Protein AF-A0A0H3NG65-F1 (afdb_monomer)

InterPro domains:
  IPR002725 YgjP-like, metallopeptidase domain [PF01863] (47-103)
  IPR053136 UTP pyrophosphatase-like [PTHR30399] (1-114)

Foldseek 3Di:
DVVVLVVLCVVQPVPFQDAPEEEEDQPDPCLVVVQADPDQPFDDDDPDGPRHHYGYHHPVCVPDPVLLVQLSSLLSSLCSPDVDPDPSSVVSSCVSPVCNVVSSVVSSVVSVVVVVVVD

Mean predicted aligned error: 6.5 Å

Sequence (119 aa):
LYHYTQELKSQFLRNAPPINKVMYDSKIHVLKNALGLHTAVSRVQGGKLKAKAEIRVATVFRNAPEPFLRMIVVHELAHLKEKDHNKAFYQLCCHMEPQYHQLEFDTRLWLTHQALSAQ

Nearest PDB structures (foldseek):
  8odv-assembly1_B  TM=2.082E-01  e=9.653E+00  Thermochaetoides thermophila DSM 1495

pLDDT: mean 82.87, std 18.77, range [33.66, 98.44]

Radius of gyration: 14.48 Å; Cα contacts (8 Å, |Δi|>4): 136; chains: 1; bounding box: 32×38×35 Å

Secondary structure (DSSP, 8-state):
-HHHHHHHHHHH-TTSPPEEEEEEETT--TTTSTT---------BTTB----EEEEEEGGGGSS-HHHHHHHHHHHHHTTT--SSSHHHHHHHHHH-TTHHHHHHHHHHHHHHHHHHT-

Solvent-accessible surface area (backbone atoms only — not comparable to full-atom values): 7076 Å² total; per-residue (Å²): 104,54,67,61,51,50,52,54,37,58,73,75,40,72,88,51,76,66,73,79,42,58,45,74,32,82,84,56,60,52,88,84,40,69,72,59,76,90,52,76,57,71,53,81,60,84,100,46,74,62,67,48,38,49,48,68,42,43,50,71,49,78,79,44,62,64,64,44,46,49,40,41,50,41,52,59,56,31,50,72,81,32,84,58,96,44,73,68,29,53,52,50,27,36,71,74,34,80,58,34,71,59,39,48,52,52,40,42,52,50,52,51,51,53,58,65,70,72,109

Organism: Salmonella typhimurium (strain SL1344) (NCBI:txid216597)

Structure (mmCIF, N/CA/C/O backbone):
data_AF-A0A0H3NG65-F1
#
_entry.id   AF-A0A0H3NG65-F1
#
loop_
_atom_site.group_PDB
_atom_site.id
_atom_site.type_symbol
_atom_site.label_atom_id
_atom_site.label_alt_id
_atom_site.label_comp_id
_atom_site.label_asym_id
_atom_site.label_entity_id
_atom_site.label_seq_id
_atom_site.pdbx_PDB_ins_code
_atom_site.Cartn_x
_atom_site.Cartn_y
_atom_site.Cartn_z
_atom_site.occupancy
_atom_site.B_iso_or_equiv
_atom_site.auth_seq_id
_atom_site.auth_comp_id
_atom_site.auth_asym_id
_atom_site.auth_atom_id
_atom_site.pdbx_PDB_model_num
ATOM 1 N N . LEU A 1 1 ? -9.482 0.788 -9.157 1.00 91.25 1 LEU A N 1
ATOM 2 C CA . LEU A 1 1 ? -8.657 1.333 -8.054 1.00 91.25 1 LEU A CA 1
ATOM 3 C C . LEU A 1 1 ? -9.500 1.774 -6.858 1.00 91.25 1 LEU A C 1
ATOM 5 O O . LEU A 1 1 ? -9.386 1.131 -5.834 1.00 91.25 1 LEU A O 1
ATOM 9 N N . TYR A 1 2 ? -10.362 2.798 -6.963 1.00 94.38 2 TYR A N 1
ATOM 10 C CA . TYR A 1 2 ? -11.154 3.265 -5.808 1.00 94.38 2 TYR A CA 1
ATOM 11 C C . TYR A 1 2 ? -11.983 2.152 -5.142 1.00 94.38 2 TYR A C 1
ATOM 13 O O . TYR A 1 2 ? -11.814 1.913 -3.952 1.00 94.38 2 TYR A O 1
ATOM 21 N N . HIS A 1 3 ? -12.809 1.432 -5.915 1.00 95.88 3 HIS A N 1
ATOM 22 C CA . HIS A 1 3 ? -13.595 0.298 -5.406 1.00 95.88 3 HIS A CA 1
ATOM 23 C C . HIS A 1 3 ? -12.713 -0.775 -4.762 1.00 95.88 3 HIS A C 1
ATOM 25 O O . HIS A 1 3 ? -12.914 -1.106 -3.603 1.00 95.88 3 HIS A O 1
ATOM 31 N N . TYR A 1 4 ? -11.666 -1.199 -5.470 1.00 96.06 4 TYR A N 1
ATOM 32 C CA . TYR A 1 4 ? -10.682 -2.167 -4.983 1.00 96.06 4 TYR A CA 1
ATOM 33 C C . TYR A 1 4 ? -10.088 -1.788 -3.610 1.00 96.06 4 TYR A C 1
ATOM 35 O O . TYR A 1 4 ? -10.072 -2.583 -2.674 1.00 96.06 4 TYR A O 1
ATOM 43 N N . THR A 1 5 ? -9.653 -0.536 -3.445 1.00 95.50 5 THR A N 1
ATOM 44 C CA . THR A 1 5 ? -9.130 -0.033 -2.167 1.00 95.50 5 THR A CA 1
ATOM 45 C C . THR A 1 5 ? -10.200 0.019 -1.076 1.00 95.50 5 THR A C 1
ATOM 47 O O . THR A 1 5 ? -9.921 -0.308 0.077 1.00 95.50 5 THR A O 1
ATOM 50 N N . GLN A 1 6 ? -11.426 0.419 -1.419 1.00 95.00 6 GLN A N 1
ATOM 51 C CA . GLN A 1 6 ? -12.545 0.491 -0.476 1.00 95.00 6 GLN A CA 1
ATOM 52 C C . GLN A 1 6 ? -12.994 -0.898 -0.001 1.00 95.00 6 GLN A C 1
ATOM 54 O O . GLN A 1 6 ? -13.312 -1.047 1.177 1.00 95.00 6 GLN A O 1
ATOM 59 N N . GLU A 1 7 ? -12.981 -1.908 -0.872 1.00 96.44 7 GLU A N 1
ATOM 60 C CA . GLU A 1 7 ? -13.278 -3.305 -0.532 1.00 96.44 7 GLU A CA 1
ATOM 61 C C . GLU A 1 7 ? -12.268 -3.849 0.482 1.00 96.44 7 GLU A C 1
ATOM 63 O O . GLU A 1 7 ? -12.667 -4.290 1.562 1.00 96.44 7 GLU A O 1
ATOM 68 N N . LEU A 1 8 ? -10.966 -3.700 0.209 1.00 96.94 8 LEU A N 1
ATOM 69 C CA . LEU A 1 8 ? -9.902 -4.082 1.146 1.00 96.94 8 LEU A CA 1
ATOM 70 C C . LEU A 1 8 ? -10.017 -3.341 2.482 1.00 96.94 8 LEU A C 1
ATOM 72 O O . LEU A 1 8 ? -9.962 -3.952 3.552 1.00 96.94 8 LEU A O 1
ATOM 76 N N . LYS A 1 9 ? -10.247 -2.023 2.444 1.00 95.62 9 LYS A N 1
ATOM 77 C CA . LYS A 1 9 ? -10.466 -1.236 3.661 1.00 95.62 9 LYS A CA 1
ATOM 78 C C . LYS A 1 9 ? -11.666 -1.765 4.455 1.00 95.62 9 LYS A C 1
ATOM 80 O O . LYS A 1 9 ? -11.582 -1.899 5.671 1.00 95.62 9 LYS A O 1
ATOM 85 N N . SER A 1 10 ? -12.788 -2.047 3.798 1.00 95.44 10 SER A N 1
ATOM 86 C CA . SER A 1 10 ? -14.009 -2.526 4.458 1.00 95.44 10 SER A CA 1
ATOM 87 C C . SER A 1 10 ? -13.834 -3.921 5.068 1.00 95.44 10 SER A C 1
ATOM 89 O O . SER A 1 10 ? -14.378 -4.217 6.136 1.00 95.44 10 SER A O 1
ATOM 91 N N . GLN A 1 11 ? -13.027 -4.766 4.427 1.00 97.00 11 GLN A N 1
ATOM 92 C CA . GLN A 1 11 ? -12.712 -6.102 4.915 1.00 97.00 11 GLN A CA 1
ATOM 93 C C . GLN A 1 11 ? -11.857 -6.062 6.190 1.00 97.00 11 GLN A C 1
ATOM 95 O O . GLN A 1 11 ? -12.207 -6.717 7.169 1.00 97.00 11 GLN A O 1
ATOM 100 N N . PHE A 1 12 ? -10.782 -5.268 6.208 1.00 97.12 12 PHE A N 1
ATOM 101 C CA . PHE A 1 12 ? -9.762 -5.349 7.264 1.00 97.12 12 PHE A CA 1
ATOM 102 C C . PHE A 1 12 ? -9.720 -4.151 8.226 1.00 97.12 12 PHE A C 1
ATOM 104 O O . PHE A 1 12 ? -9.231 -4.250 9.351 1.00 97.12 12 PHE A O 1
ATOM 111 N N . LEU A 1 13 ? -10.237 -2.993 7.814 1.00 94.44 13 LEU A N 1
ATOM 112 C CA . LEU A 1 13 ? -10.068 -1.704 8.491 1.00 94.44 13 LEU A CA 1
ATOM 113 C C . LEU A 1 13 ? -11.402 -0.963 8.691 1.00 94.44 13 LEU A C 1
ATOM 115 O O . LEU A 1 13 ? -11.478 0.255 8.516 1.00 94.44 13 LEU A O 1
ATOM 119 N N . ARG A 1 14 ? -12.455 -1.678 9.113 1.00 89.00 14 ARG A N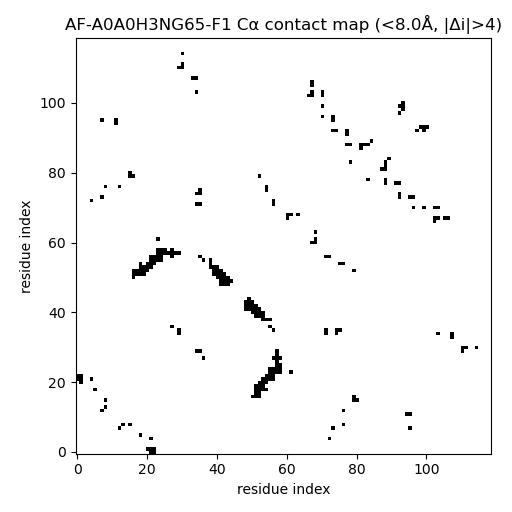 1
ATOM 120 C CA . ARG A 1 14 ? -13.820 -1.132 9.307 1.00 89.00 14 ARG A CA 1
ATOM 121 C C . ARG A 1 14 ? -13.872 0.182 10.100 1.00 89.00 14 ARG A C 1
ATOM 123 O O . ARG A 1 14 ? -14.601 1.090 9.720 1.00 89.00 14 ARG A O 1
ATOM 130 N N . ASN A 1 15 ? -13.046 0.309 11.140 1.00 87.31 15 ASN A N 1
ATOM 131 C CA . ASN A 1 15 ? -13.011 1.484 12.023 1.00 87.31 15 ASN A CA 1
ATOM 132 C C . ASN A 1 15 ? -11.951 2.533 11.634 1.00 87.31 15 ASN A C 1
ATOM 134 O O . ASN A 1 15 ? -11.742 3.494 12.369 1.00 87.31 15 ASN A O 1
ATOM 138 N N . ALA A 1 16 ? -11.234 2.351 10.520 1.00 87.44 16 ALA A N 1
ATOM 139 C CA . ALA A 1 16 ? -10.228 3.316 10.083 1.00 87.44 16 ALA A CA 1
ATOM 140 C C . ALA A 1 16 ? -10.871 4.572 9.461 1.00 87.44 16 ALA A C 1
ATOM 142 O O . ALA A 1 16 ? -11.975 4.486 8.899 1.00 87.44 16 ALA A O 1
ATOM 143 N N . PRO A 1 17 ? -10.170 5.727 9.485 1.00 85.25 17 PRO A N 1
ATOM 144 C CA . PRO A 1 17 ? -10.648 6.968 8.881 1.00 85.25 17 PRO A CA 1
ATOM 145 C C . PRO A 1 17 ? -11.154 6.785 7.439 1.00 85.25 17 PRO A C 1
ATOM 147 O O . PRO A 1 17 ? -10.641 5.939 6.695 1.00 85.25 17 PRO A O 1
ATOM 150 N N . PRO A 1 18 ? -12.186 7.533 7.009 1.00 85.81 18 PRO A N 1
ATOM 151 C CA . PRO A 1 18 ? -12.662 7.479 5.631 1.00 85.81 18 PRO A CA 1
ATOM 152 C C . PRO A 1 18 ? -11.567 7.924 4.653 1.00 85.81 18 PRO A C 1
ATOM 154 O O . PRO A 1 18 ? -10.805 8.854 4.929 1.00 85.81 18 PRO A O 1
ATOM 157 N N . ILE A 1 19 ? -11.517 7.256 3.500 1.00 89.19 19 ILE A N 1
ATOM 158 C CA . ILE A 1 19 ? -10.622 7.609 2.400 1.00 8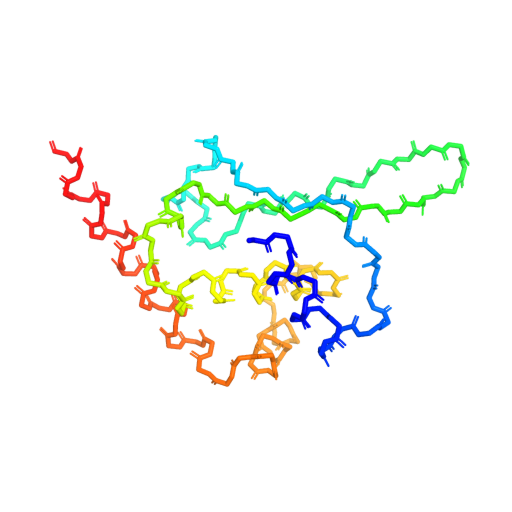9.19 19 ILE A CA 1
ATOM 159 C C . ILE A 1 19 ? -11.422 8.482 1.442 1.00 89.19 19 ILE A C 1
ATOM 161 O O . ILE A 1 19 ? -12.404 8.035 0.849 1.00 89.19 19 ILE A O 1
ATOM 165 N N . ASN A 1 20 ? -11.016 9.738 1.299 1.00 86.62 20 ASN A N 1
ATOM 166 C CA . ASN A 1 20 ? -11.736 10.684 0.446 1.00 86.62 20 ASN A CA 1
ATOM 167 C C . ASN A 1 20 ? -11.331 10.583 -1.015 1.00 86.62 20 ASN A C 1
ATOM 169 O O . ASN A 1 20 ? -12.098 10.957 -1.899 1.00 86.62 20 ASN A O 1
ATOM 173 N N . LYS A 1 21 ? -10.103 10.133 -1.266 1.00 89.38 21 LYS A N 1
ATOM 174 C CA . LYS A 1 21 ? -9.548 10.085 -2.606 1.00 89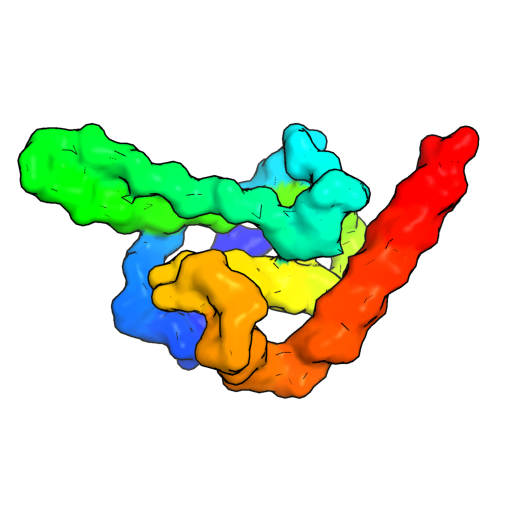.38 21 LYS A CA 1
ATOM 175 C C . LYS A 1 21 ? -8.630 8.890 -2.742 1.00 89.38 21 LYS A C 1
ATOM 177 O O . LYS A 1 21 ? -7.746 8.693 -1.915 1.00 89.38 21 LYS A O 1
ATOM 182 N N . VAL A 1 22 ? -8.834 8.137 -3.813 1.00 92.12 22 VAL A N 1
ATOM 183 C CA . VAL A 1 22 ? -7.904 7.108 -4.269 1.00 92.12 22 VAL A CA 1
ATOM 184 C C . VAL A 1 22 ? -7.616 7.398 -5.729 1.00 92.12 22 VAL A C 1
ATOM 186 O O . VAL A 1 22 ? -8.549 7.480 -6.531 1.00 92.12 22 VAL A O 1
ATOM 189 N N . MET A 1 23 ? -6.353 7.601 -6.083 1.00 91.69 23 MET A N 1
ATOM 190 C CA . MET A 1 23 ? -6.000 7.936 -7.458 1.00 91.69 23 MET A CA 1
ATOM 191 C C . MET A 1 23 ? -4.632 7.418 -7.863 1.00 91.69 23 MET A C 1
ATOM 193 O O . MET A 1 23 ? -3.761 7.195 -7.027 1.00 91.69 23 MET A O 1
ATOM 197 N N . TYR A 1 24 ? -4.449 7.288 -9.173 1.00 90.56 24 TYR A N 1
ATOM 198 C CA . TYR A 1 24 ? -3.121 7.138 -9.736 1.00 90.56 24 TYR A CA 1
ATOM 199 C C . TYR A 1 24 ? -2.447 8.505 -9.884 1.00 90.56 24 TYR A C 1
ATOM 201 O O . TYR A 1 24 ? -3.097 9.462 -10.310 1.00 90.56 24 TYR A O 1
ATOM 209 N N . ASP A 1 25 ? -1.154 8.579 -9.589 1.00 87.00 25 ASP A N 1
ATOM 210 C CA . ASP A 1 25 ? -0.354 9.802 -9.661 1.00 87.00 25 ASP A CA 1
ATOM 211 C C . ASP A 1 25 ? 0.916 9.558 -10.496 1.00 87.00 25 ASP A C 1
ATOM 213 O O . ASP A 1 25 ? 1.685 8.628 -10.240 1.00 87.00 25 ASP A O 1
ATOM 217 N N . SER A 1 26 ? 1.101 10.347 -11.558 1.00 83.44 26 SER A N 1
ATOM 218 C CA . SER A 1 26 ? 2.256 10.251 -12.462 1.00 83.44 26 SER A CA 1
ATOM 219 C C . SER A 1 26 ? 3.501 10.948 -11.917 1.00 83.44 26 SER A C 1
ATOM 221 O O . SER A 1 26 ? 4.587 10.736 -12.445 1.00 83.44 26 SER A O 1
ATOM 223 N N . LYS A 1 27 ? 3.366 11.754 -10.857 1.00 78.19 27 LYS A N 1
ATOM 224 C CA . LYS A 1 27 ? 4.483 12.469 -10.224 1.00 78.19 27 LYS A CA 1
ATOM 225 C C . LYS A 1 27 ? 5.228 11.616 -9.195 1.00 78.19 27 LYS A C 1
ATOM 227 O O . LYS A 1 27 ? 6.275 12.029 -8.702 1.00 78.19 27 LYS A O 1
ATOM 232 N N . ILE A 1 28 ? 4.698 10.441 -8.844 1.00 73.75 28 ILE A N 1
ATOM 233 C CA . ILE A 1 28 ? 5.352 9.518 -7.913 1.00 73.75 28 ILE A CA 1
ATOM 234 C C . ILE A 1 28 ? 6.516 8.826 -8.629 1.00 73.75 28 ILE A C 1
ATOM 236 O O . ILE A 1 28 ? 6.317 7.920 -9.438 1.00 73.75 28 ILE A O 1
ATOM 240 N N . HIS A 1 29 ? 7.740 9.226 -8.287 1.00 67.69 29 HIS A N 1
ATOM 241 C CA . HIS A 1 29 ? 8.958 8.537 -8.709 1.00 67.69 29 HIS A CA 1
ATOM 242 C C . HIS A 1 29 ? 9.222 7.335 -7.801 1.00 67.69 29 HIS A C 1
ATOM 244 O O . HIS A 1 29 ? 9.835 7.454 -6.740 1.00 67.69 29 HIS A O 1
ATOM 250 N N . VAL A 1 30 ? 8.756 6.165 -8.238 1.00 64.31 30 VAL A N 1
ATOM 251 C CA . VAL A 1 30 ? 8.770 4.936 -7.430 1.00 64.31 30 VAL A CA 1
ATOM 252 C C . VAL A 1 30 ? 10.189 4.496 -7.056 1.00 64.31 30 VAL A C 1
ATOM 254 O O . VAL A 1 30 ? 10.395 3.992 -5.966 1.00 64.31 30 VAL A O 1
ATOM 257 N N . LEU A 1 31 ? 11.194 4.785 -7.886 1.00 58.50 31 LEU A N 1
ATOM 258 C CA . LEU A 1 31 ? 12.598 4.426 -7.629 1.00 58.50 31 LEU A CA 1
ATOM 259 C C . LEU A 1 31 ? 13.231 5.118 -6.417 1.00 58.50 31 LEU A C 1
ATOM 261 O O . LEU A 1 31 ? 14.135 4.555 -5.809 1.00 58.50 31 LEU A O 1
ATOM 265 N N . LYS A 1 32 ? 12.784 6.330 -6.060 1.00 49.47 32 LYS A N 1
ATOM 266 C CA . LYS A 1 32 ? 13.332 7.062 -4.903 1.00 49.47 32 LYS A CA 1
ATOM 267 C C . LYS A 1 32 ? 12.606 6.733 -3.595 1.00 49.47 32 LYS A C 1
ATOM 269 O O . LYS A 1 32 ? 13.225 6.797 -2.542 1.00 49.47 32 LYS A O 1
ATOM 274 N N . ASN A 1 33 ? 11.331 6.339 -3.668 1.00 53.28 33 ASN A N 1
ATOM 275 C CA . ASN A 1 33 ? 10.444 6.131 -2.516 1.00 53.28 33 ASN A CA 1
ATOM 276 C C . ASN A 1 33 ? 9.767 4.754 -2.611 1.00 53.28 33 ASN A C 1
ATOM 278 O O . ASN A 1 33 ? 8.542 4.673 -2.654 1.00 53.28 33 ASN A O 1
ATOM 282 N N . ALA A 1 34 ? 10.596 3.709 -2.710 1.00 48.12 34 ALA A N 1
ATOM 283 C CA . ALA A 1 34 ? 10.377 2.359 -3.254 1.00 48.12 34 ALA A CA 1
ATOM 284 C C . ALA A 1 34 ? 9.051 1.604 -3.011 1.00 48.12 34 ALA A C 1
ATOM 286 O O . ALA A 1 3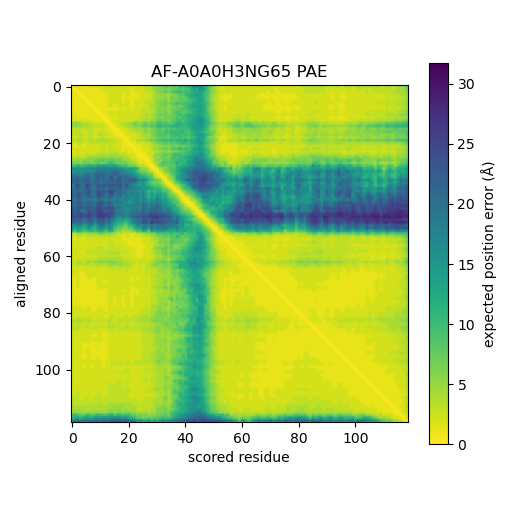4 ? 8.884 0.552 -3.618 1.00 48.12 34 ALA A O 1
ATOM 287 N N . LEU A 1 35 ? 8.105 2.080 -2.203 1.00 56.62 35 LEU A N 1
ATOM 288 C CA . LEU A 1 35 ? 6.822 1.402 -1.974 1.00 56.62 35 LEU A CA 1
ATOM 289 C C . LEU A 1 35 ? 5.612 2.296 -1.701 1.00 56.62 35 LEU A C 1
ATOM 291 O O . LEU A 1 35 ? 4.496 1.790 -1.681 1.00 56.62 35 LEU A O 1
ATOM 295 N N . GLY A 1 36 ? 5.796 3.597 -1.499 1.00 47.66 36 GLY A N 1
ATOM 296 C CA . GLY A 1 36 ? 4.700 4.441 -1.042 1.00 47.66 36 GLY A CA 1
ATOM 297 C C . GLY A 1 36 ? 5.144 5.878 -0.887 1.00 47.66 36 GLY A C 1
ATOM 298 O O . GLY A 1 36 ? 6.135 6.180 -0.220 1.00 47.66 36 GLY A O 1
ATOM 299 N N . LEU A 1 37 ? 4.440 6.795 -1.548 1.00 47.78 37 LEU A N 1
ATOM 300 C CA . LEU A 1 37 ? 4.658 8.216 -1.333 1.00 47.78 37 LEU A CA 1
ATOM 301 C C . LEU A 1 37 ? 3.814 8.608 -0.121 1.00 47.78 37 LEU A C 1
ATOM 303 O O . LEU A 1 37 ? 2.651 8.971 -0.288 1.00 47.78 37 LEU A O 1
ATOM 307 N N . HIS A 1 38 ? 4.381 8.521 1.089 1.00 49.50 38 HIS A N 1
ATOM 308 C CA . HIS A 1 38 ? 3.706 8.965 2.311 1.00 49.50 38 HIS A CA 1
ATOM 309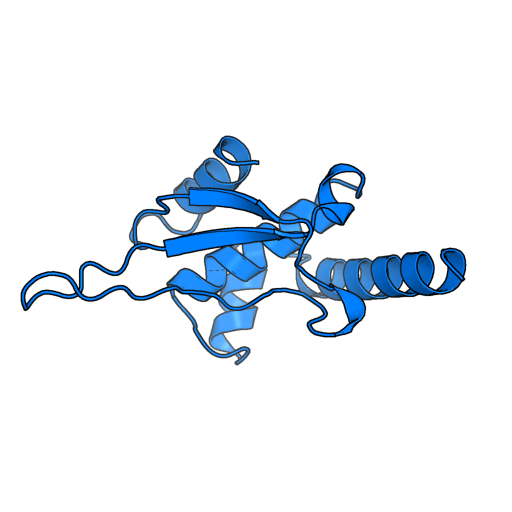 C C . HIS A 1 38 ? 3.190 10.395 2.133 1.00 49.50 38 HIS A C 1
ATOM 311 O O . HIS A 1 38 ? 3.922 11.371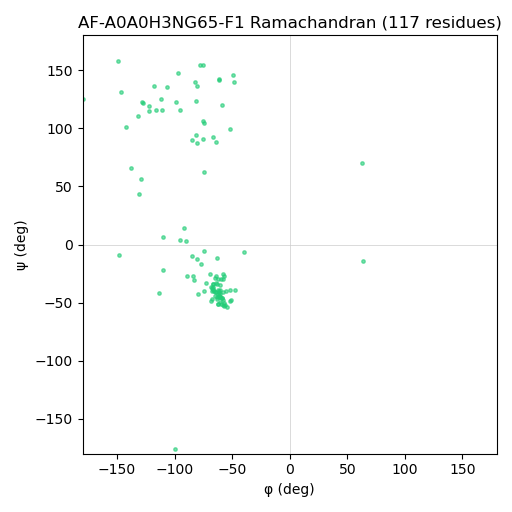 2.272 1.00 49.50 38 HIS A O 1
ATOM 317 N N . THR A 1 39 ? 1.908 10.542 1.830 1.00 44.19 39 THR A N 1
ATOM 318 C CA . THR A 1 39 ? 1.237 11.839 1.847 1.00 44.19 39 THR A CA 1
ATOM 319 C C . THR A 1 39 ? -0.130 11.664 2.478 1.00 44.19 39 THR A C 1
ATOM 321 O O . THR A 1 39 ? -1.176 11.869 1.869 1.00 44.19 39 THR A O 1
ATOM 324 N N . ALA A 1 40 ? -0.120 11.334 3.771 1.00 42.75 40 ALA A N 1
ATOM 325 C CA . ALA A 1 40 ? -1.218 11.716 4.643 1.00 42.75 40 ALA A CA 1
ATOM 326 C C . ALA A 1 40 ? -1.237 13.253 4.715 1.00 42.75 40 ALA A C 1
ATOM 328 O O . ALA A 1 40 ? -0.583 13.859 5.561 1.00 42.75 40 ALA A O 1
ATOM 329 N N . VAL A 1 41 ? -1.946 13.904 3.791 1.00 40.12 41 VAL A N 1
ATOM 330 C CA . VAL A 1 41 ? -2.143 15.355 3.839 1.00 40.12 41 VAL A CA 1
ATOM 331 C C . VAL A 1 41 ? -3.175 15.659 4.928 1.00 40.12 41 VAL A C 1
ATOM 333 O O . VAL A 1 41 ? -4.382 15.683 4.692 1.00 40.12 41 VAL A O 1
ATOM 336 N N . SER A 1 42 ? -2.704 15.892 6.151 1.00 35.78 42 SER A N 1
ATOM 337 C CA . SER A 1 42 ? -3.533 16.414 7.240 1.00 35.78 42 SER A CA 1
ATOM 338 C C . SER A 1 42 ? -3.798 17.901 7.004 1.00 35.78 42 SER A C 1
ATOM 340 O O . SER A 1 42 ? -2.918 18.732 7.215 1.00 35.78 42 SER A O 1
ATOM 342 N N . ARG A 1 43 ? -5.007 18.265 6.562 1.00 36.22 43 ARG A N 1
ATOM 343 C CA . ARG A 1 43 ? -5.413 19.675 6.428 1.00 36.22 43 ARG A CA 1
ATOM 344 C C . ARG A 1 43 ? -6.248 20.102 7.639 1.00 36.22 43 ARG A C 1
ATOM 346 O O . ARG A 1 43 ? -7.281 19.499 7.922 1.00 36.22 43 ARG A O 1
ATOM 353 N N . VAL A 1 44 ? -5.810 21.145 8.345 1.00 35.12 44 VAL A N 1
ATOM 354 C CA . VAL A 1 44 ? -6.555 21.765 9.454 1.00 35.12 44 VAL A CA 1
ATOM 355 C C . VAL A 1 44 ? -7.601 22.717 8.865 1.00 35.12 44 VAL A C 1
ATOM 357 O O . VAL A 1 44 ? -7.247 23.619 8.110 1.00 35.12 44 VAL A O 1
ATOM 360 N N . GLN A 1 45 ? -8.885 22.540 9.190 1.00 33.66 45 GLN A N 1
ATOM 361 C CA . GLN A 1 45 ? -9.935 23.513 8.863 1.00 33.66 45 GLN A CA 1
ATOM 362 C C . GLN A 1 45 ? -10.783 23.768 10.117 1.00 33.66 45 GLN A C 1
ATOM 364 O O . GLN A 1 45 ? -11.498 22.878 10.567 1.00 33.66 45 GLN A O 1
ATOM 369 N N . GLY A 1 46 ? -10.670 24.972 10.691 1.00 40.28 46 GLY A N 1
ATOM 370 C CA . GLY A 1 46 ? -11.519 25.452 11.790 1.00 40.28 46 GLY A CA 1
ATOM 371 C C . GLY A 1 46 ? -11.414 24.653 13.093 1.00 40.28 46 GLY A C 1
ATOM 372 O O . GLY A 1 46 ? -12.352 23.948 13.447 1.00 40.28 46 GLY A O 1
ATOM 373 N N . GLY A 1 47 ? -10.283 24.749 13.807 1.00 43.81 47 GLY A N 1
ATOM 374 C CA . GLY A 1 47 ? -10.104 24.273 15.196 1.00 43.81 47 GLY A CA 1
ATOM 375 C C . GLY A 1 47 ? -10.242 22.762 15.456 1.00 43.81 47 GLY A C 1
ATOM 376 O O . GLY A 1 47 ? -9.816 22.283 16.501 1.00 43.81 47 GLY A O 1
ATOM 377 N N . LYS A 1 48 ? -10.792 21.989 14.512 1.00 46.88 48 LYS A N 1
ATOM 378 C CA . LYS A 1 48 ? -10.940 20.532 14.560 1.00 46.88 48 LYS A CA 1
ATOM 379 C C . LYS A 1 48 ? -10.242 19.917 13.348 1.00 46.88 48 LYS A C 1
ATOM 381 O O . LYS A 1 48 ? -10.655 20.105 12.206 1.00 46.88 48 LYS A O 1
ATOM 386 N N . LEU A 1 49 ? -9.188 19.143 13.597 1.00 44.97 49 LEU A N 1
ATOM 387 C CA . LEU A 1 49 ? -8.537 18.303 12.590 1.00 44.97 49 LEU A CA 1
ATOM 388 C C . LEU A 1 49 ? -9.499 17.187 12.152 1.00 44.97 49 LEU A C 1
ATOM 390 O O . LEU A 1 49 ? -9.536 16.112 12.743 1.00 44.97 49 LEU A O 1
ATOM 394 N N . LYS A 1 50 ? -10.278 17.408 11.087 1.00 50.47 50 LYS A N 1
ATOM 395 C CA . LYS A 1 50 ? -10.823 16.291 10.303 1.00 50.47 50 LYS A CA 1
ATOM 396 C C . LYS A 1 50 ? -9.720 15.810 9.367 1.00 50.47 50 LYS A C 1
ATOM 398 O O . LYS A 1 50 ? -9.618 16.283 8.237 1.00 50.47 50 LYS A O 1
ATOM 403 N N . ALA A 1 51 ? -8.879 14.898 9.852 1.00 55.00 51 ALA A N 1
ATOM 404 C CA . ALA A 1 51 ? -7.904 14.215 9.011 1.00 55.00 51 ALA A CA 1
ATOM 405 C C . ALA A 1 51 ? -8.651 13.472 7.892 1.00 55.00 51 ALA A C 1
ATOM 407 O O . ALA A 1 51 ? -9.518 12.637 8.150 1.00 55.00 51 ALA A O 1
ATOM 408 N N . LYS A 1 52 ? -8.357 13.829 6.644 1.00 66.00 52 LYS A N 1
ATOM 409 C CA . LYS A 1 52 ? -8.924 13.212 5.445 1.00 66.00 52 LYS A CA 1
ATOM 410 C C . LYS A 1 52 ? -7.793 12.450 4.772 1.00 66.00 52 LYS A C 1
ATOM 412 O O . LYS A 1 52 ? -6.811 13.068 4.377 1.00 66.00 52 LYS A O 1
ATOM 417 N N . ALA A 1 53 ? -7.911 11.130 4.686 1.00 80.50 53 ALA A N 1
ATOM 418 C CA . ALA A 1 53 ? -6.887 10.317 4.048 1.00 80.50 53 ALA A CA 1
ATOM 419 C C . ALA A 1 53 ? -7.043 10.355 2.521 1.00 80.50 53 ALA A C 1
ATOM 421 O O . ALA A 1 53 ? -8.156 10.236 1.993 1.00 80.50 53 ALA A O 1
ATOM 422 N N . GLU A 1 54 ? -5.919 10.501 1.828 1.00 88.50 54 GLU A N 1
ATOM 423 C CA . GLU A 1 54 ? -5.797 10.308 0.386 1.00 88.50 54 GLU A CA 1
ATOM 424 C C . GLU A 1 54 ? -4.819 9.158 0.145 1.00 88.50 54 GLU A C 1
ATOM 426 O O . GLU A 1 54 ? -3.778 9.100 0.792 1.00 88.50 54 GLU A O 1
ATOM 431 N N . ILE A 1 55 ? -5.151 8.261 -0.781 1.00 88.56 55 ILE A N 1
ATOM 432 C CA . ILE A 1 55 ? -4.265 7.183 -1.230 1.00 88.56 55 ILE A CA 1
ATOM 433 C C . ILE A 1 55 ? -3.857 7.472 -2.671 1.00 88.56 55 ILE A C 1
ATOM 435 O O . ILE A 1 55 ? -4.705 7.674 -3.550 1.00 88.56 55 ILE A O 1
ATOM 439 N N . ARG A 1 56 ? -2.547 7.505 -2.914 1.00 86.81 56 ARG A N 1
ATOM 440 C CA . ARG A 1 56 ? -1.963 7.790 -4.226 1.00 86.81 56 ARG A CA 1
ATOM 441 C C . ARG A 1 56 ? -1.075 6.635 -4.646 1.00 86.81 56 ARG A C 1
ATOM 443 O O . ARG A 1 56 ? -0.094 6.333 -3.985 1.00 86.81 56 ARG A O 1
ATOM 450 N N . VAL A 1 57 ? -1.418 6.017 -5.768 1.00 88.25 57 VAL A N 1
ATOM 451 C CA . VAL A 1 57 ? -0.673 4.891 -6.338 1.00 88.25 57 VAL A CA 1
ATOM 452 C C . VAL A 1 57 ? 0.078 5.378 -7.571 1.00 88.25 57 VAL A C 1
ATOM 454 O O . VAL A 1 57 ? -0.482 6.095 -8.397 1.00 88.25 57 VAL A O 1
ATOM 457 N N . ALA A 1 58 ? 1.345 5.010 -7.736 1.00 88.31 58 ALA A N 1
ATOM 458 C CA . ALA A 1 58 ? 2.086 5.413 -8.927 1.00 88.31 58 ALA A CA 1
ATOM 459 C C . ALA A 1 58 ? 1.438 4.854 -10.205 1.00 88.31 58 ALA A C 1
ATOM 461 O O . ALA A 1 58 ? 0.969 3.717 -10.239 1.00 88.31 58 ALA A O 1
ATOM 462 N N . THR A 1 59 ? 1.419 5.645 -11.281 1.00 90.12 59 THR A N 1
ATOM 463 C CA . THR A 1 59 ? 0.783 5.232 -12.553 1.00 90.12 59 THR A CA 1
ATOM 464 C C . THR A 1 59 ? 1.337 3.941 -13.158 1.00 90.12 59 THR A C 1
ATOM 466 O O . THR A 1 59 ? 0.590 3.253 -13.850 1.00 90.12 59 THR A O 1
ATOM 469 N N . VAL A 1 60 ? 2.586 3.573 -12.853 1.00 87.81 60 VAL A N 1
ATOM 470 C CA . VAL A 1 60 ? 3.212 2.317 -13.300 1.00 87.81 60 VAL A CA 1
ATOM 471 C C . VAL A 1 60 ? 2.424 1.073 -12.864 1.00 87.81 60 VAL A C 1
ATOM 473 O O . VAL A 1 60 ? 2.356 0.095 -13.602 1.00 87.81 60 VAL A O 1
ATOM 476 N N . PHE A 1 61 ? 1.716 1.140 -11.731 1.00 91.12 61 PHE A N 1
ATOM 477 C CA . PHE A 1 61 ? 0.893 0.037 -11.228 1.00 91.12 61 PHE A CA 1
ATOM 478 C C . PHE A 1 61 ? -0.415 -0.180 -11.995 1.00 91.12 61 PHE A C 1
ATOM 480 O O . PHE A 1 61 ? -1.100 -1.163 -11.739 1.00 91.12 61 PHE A O 1
ATOM 487 N N . ARG A 1 62 ? -0.775 0.686 -12.955 1.00 91.25 62 ARG A N 1
ATOM 488 C CA . ARG A 1 62 ? -1.924 0.422 -13.842 1.00 91.25 62 ARG A CA 1
ATOM 489 C C . ARG A 1 62 ? -1.719 -0.825 -14.699 1.00 91.25 62 ARG A C 1
ATOM 491 O O . ARG A 1 62 ? -2.694 -1.502 -14.996 1.00 91.25 62 ARG A O 1
ATOM 498 N N . ASN A 1 63 ? -0.470 -1.080 -15.086 1.00 89.12 63 ASN A N 1
ATOM 499 C CA . ASN A 1 63 ? -0.082 -2.179 -15.969 1.00 89.12 63 ASN A CA 1
ATOM 500 C C . ASN A 1 63 ? 0.707 -3.266 -15.219 1.00 89.12 63 ASN A C 1
ATOM 502 O O . ASN A 1 63 ? 1.247 -4.175 -15.844 1.00 89.12 63 ASN A O 1
ATOM 506 N N . ALA A 1 64 ? 0.820 -3.153 -13.893 1.00 90.44 64 ALA A N 1
ATOM 507 C CA . ALA A 1 64 ? 1.466 -4.163 -13.071 1.00 90.44 64 ALA A CA 1
ATOM 508 C C . ALA A 1 64 ? 0.528 -5.363 -12.856 1.00 90.44 64 ALA A C 1
ATOM 510 O O . ALA A 1 64 ? -0.695 -5.190 -12.866 1.00 90.44 64 ALA A O 1
ATOM 511 N N . PRO A 1 65 ? 1.077 -6.563 -12.597 1.00 96.00 65 PRO A N 1
ATOM 512 C CA . PRO A 1 65 ? 0.306 -7.669 -12.046 1.00 96.00 65 PRO A CA 1
ATOM 513 C C . PRO A 1 65 ? -0.525 -7.234 -10.830 1.00 96.00 65 PRO A C 1
ATOM 515 O O . PRO A 1 65 ? -0.050 -6.479 -9.978 1.00 96.00 65 PRO A O 1
ATOM 518 N N . GLU A 1 66 ? -1.757 -7.740 -10.730 1.00 96.56 66 GLU A N 1
ATOM 519 C CA . GLU A 1 66 ? -2.680 -7.412 -9.633 1.00 96.56 66 GLU A CA 1
ATOM 520 C C . GLU A 1 66 ? -2.066 -7.599 -8.231 1.00 96.56 66 GLU A C 1
ATOM 522 O O . GLU A 1 66 ? -2.251 -6.690 -7.417 1.00 96.56 66 GLU A O 1
ATOM 527 N N . PRO A 1 67 ? -1.251 -8.640 -7.949 1.00 97.62 67 PRO A N 1
ATOM 528 C CA . PRO A 1 67 ? -0.646 -8.807 -6.627 1.00 97.62 67 PRO A CA 1
ATOM 529 C C . PRO A 1 67 ? 0.254 -7.638 -6.197 1.00 97.62 67 PRO A C 1
ATOM 531 O O . PRO A 1 67 ? 0.338 -7.321 -5.010 1.00 97.62 67 PRO A O 1
ATOM 534 N N . PHE A 1 68 ? 0.891 -6.941 -7.143 1.00 94.62 68 PHE A N 1
ATOM 535 C CA . PHE A 1 68 ? 1.715 -5.768 -6.833 1.00 94.62 68 PHE A CA 1
ATOM 536 C C . PHE A 1 68 ? 0.843 -4.563 -6.492 1.00 94.62 68 PHE A C 1
ATOM 538 O O . PHE A 1 68 ? 1.127 -3.830 -5.545 1.00 94.62 68 PHE A O 1
ATOM 545 N N . LEU A 1 69 ? -0.266 -4.384 -7.219 1.00 94.44 69 LEU A N 1
ATOM 546 C CA . LEU A 1 69 ? -1.259 -3.371 -6.873 1.00 94.44 69 LEU A CA 1
ATOM 547 C C . LEU A 1 69 ? -1.868 -3.650 -5.492 1.00 94.44 69 LEU A C 1
ATOM 549 O O . LEU A 1 69 ? -2.009 -2.724 -4.692 1.00 94.44 69 LEU A O 1
ATOM 553 N N . ARG A 1 70 ? -2.189 -4.915 -5.202 1.00 96.38 70 ARG A N 1
ATOM 554 C CA . ARG A 1 70 ? -2.695 -5.363 -3.903 1.00 96.38 70 ARG A CA 1
ATOM 555 C C . ARG A 1 70 ? -1.745 -4.995 -2.777 1.00 96.38 70 ARG A C 1
ATOM 557 O O . ARG A 1 70 ? -2.171 -4.360 -1.815 1.00 96.38 70 ARG A O 1
ATOM 564 N N . MET A 1 71 ? -0.468 -5.348 -2.921 1.00 96.12 71 MET A N 1
ATOM 565 C CA . MET A 1 71 ? 0.564 -5.062 -1.927 1.00 96.12 71 MET A CA 1
ATOM 566 C C . MET A 1 71 ? 0.672 -3.559 -1.647 1.00 96.12 71 MET A C 1
ATOM 568 O O . MET A 1 71 ? 0.608 -3.160 -0.485 1.00 96.12 71 MET A O 1
ATOM 572 N N . ILE A 1 72 ? 0.730 -2.718 -2.687 1.00 94.06 72 ILE A N 1
ATOM 573 C CA . ILE A 1 72 ? 0.789 -1.256 -2.516 1.00 94.06 72 ILE A CA 1
ATOM 574 C C . ILE A 1 72 ? -0.461 -0.730 -1.809 1.00 94.06 72 ILE A C 1
ATOM 576 O O . ILE A 1 72 ? -0.370 0.087 -0.898 1.00 94.06 72 ILE A O 1
ATOM 580 N N . VAL A 1 73 ? -1.650 -1.199 -2.189 1.00 95.06 73 VAL A N 1
ATOM 581 C CA . VAL A 1 73 ? -2.888 -0.763 -1.531 1.00 95.06 73 VAL A CA 1
ATOM 582 C C . VAL A 1 73 ? -2.908 -1.188 -0.060 1.00 95.06 73 VAL A C 1
ATOM 584 O O . VAL A 1 73 ? -3.298 -0.387 0.784 1.00 95.06 73 VAL A O 1
ATOM 587 N N . VAL A 1 74 ? -2.457 -2.400 0.265 1.00 96.38 74 VAL A N 1
ATOM 588 C CA . VAL A 1 74 ? -2.309 -2.884 1.648 1.00 96.38 74 VAL A CA 1
ATOM 589 C C . VAL A 1 74 ? -1.334 -2.011 2.441 1.00 96.38 74 VAL A C 1
ATOM 591 O O . VAL A 1 74 ? -1.665 -1.603 3.554 1.00 96.38 74 VAL A O 1
ATOM 594 N N . HIS A 1 75 ? -0.189 -1.660 1.854 1.00 94.75 75 HIS A N 1
ATOM 595 C CA . HIS A 1 75 ? 0.806 -0.768 2.452 1.00 94.75 75 HIS A CA 1
ATOM 596 C C . HIS A 1 75 ? 0.200 0.595 2.823 1.00 94.75 75 HIS A C 1
ATOM 598 O O . HIS A 1 75 ? 0.251 1.035 3.973 1.00 94.75 75 HIS A O 1
ATOM 604 N N . GLU A 1 76 ? -0.461 1.244 1.863 1.00 91.94 76 GLU A N 1
ATOM 605 C CA . GLU A 1 76 ? -1.082 2.556 2.067 1.00 91.94 76 GLU A CA 1
ATOM 606 C C . GLU A 1 76 ? -2.264 2.501 3.050 1.00 91.94 76 GLU A C 1
ATOM 608 O O . GLU A 1 76 ? -2.487 3.426 3.836 1.00 91.94 76 GLU A O 1
ATOM 613 N N . LEU A 1 77 ? -3.021 1.400 3.055 1.00 94.00 77 LEU A N 1
ATOM 614 C CA . LEU A 1 77 ? -4.087 1.170 4.028 1.00 94.00 77 LEU A CA 1
ATOM 615 C C . LEU A 1 77 ? -3.539 0.994 5.449 1.00 94.00 77 LEU A C 1
ATOM 617 O O . LEU A 1 77 ? -4.128 1.529 6.393 1.00 94.00 77 LEU A O 1
ATOM 621 N N . ALA A 1 78 ? -2.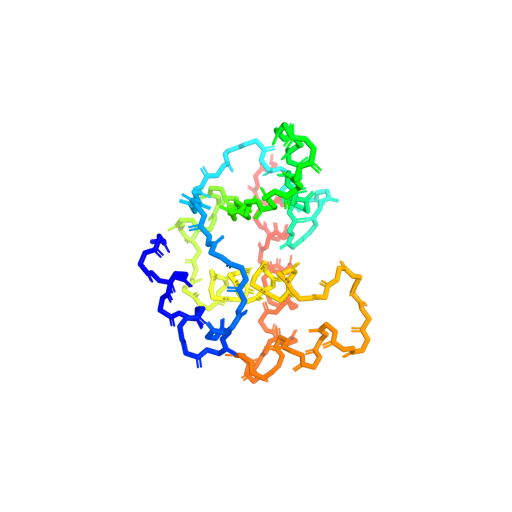410 0.305 5.621 1.00 94.25 78 ALA A N 1
ATOM 622 C CA . ALA A 1 78 ? -1.762 0.171 6.923 1.00 94.25 78 ALA A CA 1
ATOM 623 C C . ALA A 1 78 ? -1.351 1.544 7.487 1.00 94.25 78 ALA A C 1
ATOM 625 O O . ALA A 1 78 ? -1.555 1.800 8.677 1.00 94.25 78 ALA A O 1
ATOM 626 N N . HIS A 1 79 ? -0.942 2.484 6.625 1.00 90.56 79 HIS A N 1
ATOM 627 C CA . HIS A 1 79 ? -0.635 3.869 7.008 1.00 90.56 79 HIS A CA 1
ATOM 628 C C . HIS A 1 79 ? -1.803 4.694 7.560 1.00 90.56 79 HIS A C 1
ATOM 630 O O . HIS A 1 79 ? -1.599 5.766 8.154 1.00 90.56 79 HIS A O 1
ATOM 636 N N . LEU A 1 80 ? -3.038 4.201 7.439 1.00 90.50 80 LEU A N 1
ATOM 637 C CA . LEU A 1 80 ? -4.186 4.799 8.118 1.00 90.50 80 LEU A CA 1
ATOM 638 C C . LEU A 1 80 ? -4.137 4.601 9.638 1.00 90.50 80 LEU A C 1
ATOM 640 O O . LEU A 1 80 ? -4.717 5.418 10.355 1.00 90.50 80 LEU A O 1
ATOM 644 N N . LYS A 1 81 ? -3.458 3.552 10.120 1.00 91.00 81 LYS A N 1
ATOM 645 C CA . LYS A 1 81 ? -3.311 3.229 11.547 1.00 91.00 81 LYS A CA 1
ATOM 646 C C . LYS A 1 81 ? -1.870 3.361 12.040 1.00 91.00 81 LYS A C 1
ATOM 648 O O . LYS A 1 81 ? -1.664 3.935 13.100 1.00 91.00 81 LYS A O 1
ATOM 653 N N . GLU A 1 82 ? -0.901 2.904 11.251 1.00 91.62 82 GLU A N 1
ATOM 654 C CA . GLU A 1 82 ? 0.511 2.811 11.636 1.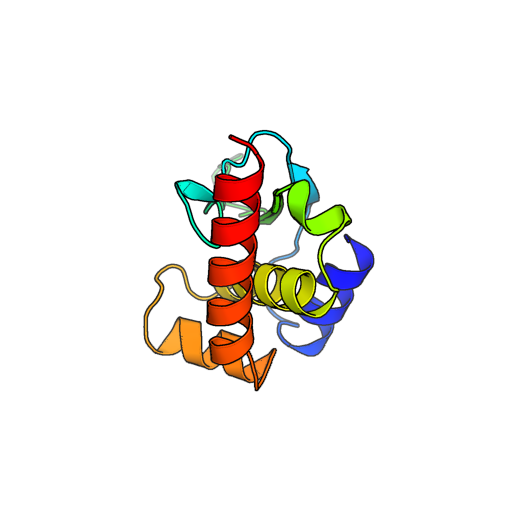00 91.62 82 GLU A CA 1
ATOM 655 C C . GLU A 1 82 ? 1.375 3.723 10.757 1.00 91.62 82 GLU A C 1
ATOM 657 O O . GLU A 1 82 ? 1.446 3.547 9.543 1.00 91.62 82 GLU A O 1
ATOM 662 N N . LYS A 1 83 ? 2.015 4.745 11.335 1.00 86.50 83 LYS A N 1
ATOM 663 C CA . LYS A 1 83 ? 2.766 5.742 10.547 1.00 86.50 83 LYS A CA 1
ATOM 664 C C . LYS A 1 83 ? 4.147 5.263 10.125 1.00 86.50 83 LYS A C 1
ATOM 666 O O . LYS A 1 83 ? 4.512 5.464 8.970 1.00 86.50 83 LYS A O 1
ATOM 671 N N . ASP A 1 84 ? 4.854 4.607 11.034 1.00 88.38 84 ASP A N 1
ATOM 672 C CA . ASP A 1 84 ? 6.219 4.144 10.812 1.00 88.38 84 ASP A CA 1
ATOM 673 C C . ASP A 1 84 ? 6.231 2.675 10.391 1.00 88.38 84 ASP A C 1
ATOM 675 O O . ASP A 1 84 ? 5.421 1.880 10.870 1.00 88.38 84 ASP A O 1
ATOM 679 N N . HIS A 1 85 ? 7.193 2.285 9.552 1.00 91.38 85 HIS A N 1
ATOM 680 C CA . HIS A 1 85 ? 7.416 0.893 9.141 1.00 91.38 85 HIS A CA 1
ATOM 681 C C . HIS A 1 85 ? 8.062 0.060 10.259 1.00 91.38 85 HIS A C 1
ATOM 683 O O . HIS A 1 85 ? 9.185 -0.427 10.143 1.00 91.38 85 HIS A O 1
ATOM 689 N N . ASN A 1 86 ? 7.355 -0.073 11.378 1.00 92.44 86 ASN A N 1
ATOM 690 C CA . ASN A 1 86 ? 7.757 -0.853 12.542 1.00 92.44 86 ASN A CA 1
ATOM 691 C C . ASN A 1 86 ? 7.062 -2.232 12.559 1.00 92.44 86 ASN A C 1
ATOM 693 O O . ASN A 1 86 ? 6.318 -2.602 11.649 1.00 92.44 86 ASN A O 1
ATOM 697 N N . LYS A 1 87 ? 7.281 -3.015 13.622 1.00 97.19 87 LYS A N 1
ATOM 698 C CA . LYS A 1 87 ? 6.683 -4.351 13.770 1.00 97.19 87 LYS A CA 1
ATOM 699 C C . LYS A 1 87 ? 5.149 -4.343 13.659 1.00 97.19 87 LYS A C 1
ATOM 701 O O . LYS A 1 87 ? 4.602 -5.247 13.035 1.00 97.19 87 LYS A O 1
ATOM 706 N N . ALA A 1 88 ? 4.469 -3.348 14.232 1.00 97.69 88 ALA A N 1
ATOM 707 C CA . ALA A 1 88 ? 3.009 -3.250 14.188 1.00 97.69 88 ALA A CA 1
ATOM 708 C C . ALA A 1 88 ? 2.503 -2.970 12.763 1.00 97.69 88 ALA A C 1
ATOM 710 O O . ALA A 1 88 ? 1.547 -3.605 12.318 1.00 97.69 88 ALA A O 1
ATOM 711 N N . PHE A 1 89 ? 3.197 -2.106 12.014 1.00 95.75 89 PHE A N 1
ATOM 712 C CA . PHE A 1 89 ? 2.901 -1.854 10.602 1.00 95.75 89 PHE A CA 1
ATOM 713 C C . PHE A 1 89 ? 2.968 -3.134 9.764 1.00 95.75 89 PHE A C 1
ATOM 715 O O . PHE A 1 89 ? 2.011 -3.471 9.065 1.00 95.75 89 PHE A O 1
ATOM 722 N N . TYR A 1 90 ? 4.072 -3.880 9.859 1.00 96.75 90 TYR A N 1
ATOM 723 C CA . TYR A 1 90 ? 4.240 -5.107 9.077 1.00 96.75 90 TYR A CA 1
ATOM 724 C C . TYR A 1 90 ? 3.259 -6.201 9.503 1.00 96.75 90 TYR A C 1
ATOM 726 O O . TYR A 1 90 ? 2.716 -6.897 8.651 1.00 96.75 90 TYR A O 1
ATOM 734 N N . GLN A 1 91 ? 2.954 -6.316 10.799 1.00 98.25 91 GLN A N 1
ATOM 735 C CA . GLN A 1 91 ? 1.907 -7.224 11.277 1.00 98.25 91 GLN A CA 1
ATOM 736 C C . GLN A 1 91 ? 0.537 -6.881 10.687 1.00 98.25 91 GLN A C 1
ATOM 738 O O . GLN A 1 91 ? -0.190 -7.781 10.266 1.00 98.25 91 GLN A O 1
ATOM 743 N N . LEU A 1 92 ? 0.190 -5.593 10.618 1.00 97.94 92 LEU A N 1
ATOM 744 C CA . LEU A 1 92 ? -1.056 -5.148 10.005 1.00 97.94 92 LEU A CA 1
ATOM 745 C C . LEU A 1 92 ? -1.083 -5.439 8.499 1.00 97.94 92 LEU A C 1
ATOM 747 O O . LEU A 1 92 ? -2.105 -5.892 7.988 1.00 97.94 92 LEU A O 1
ATOM 751 N N . CYS A 1 93 ? 0.033 -5.237 7.799 1.00 97.88 93 CYS A N 1
ATOM 752 C CA . CYS A 1 93 ? 0.151 -5.593 6.387 1.00 97.88 93 CYS A CA 1
ATOM 753 C C . CYS A 1 93 ? -0.057 -7.097 6.164 1.00 97.88 93 CYS A C 1
ATOM 755 O O . CYS A 1 93 ? -0.913 -7.477 5.369 1.00 97.88 93 CYS A O 1
ATOM 757 N N . CYS A 1 94 ? 0.633 -7.948 6.930 1.00 98.44 94 CYS A N 1
ATOM 758 C CA . CYS A 1 94 ? 0.502 -9.406 6.852 1.00 98.44 94 CYS A CA 1
ATOM 759 C C . CYS A 1 94 ? -0.896 -9.914 7.238 1.00 98.44 94 CYS A C 1
ATOM 761 O O . CYS A 1 94 ? -1.331 -10.959 6.763 1.00 98.44 94 CYS A O 1
ATOM 763 N N . HIS A 1 95 ? -1.626 -9.180 8.082 1.00 98.25 95 HIS A N 1
ATOM 764 C CA . HIS A 1 95 ? -3.023 -9.490 8.382 1.00 98.25 95 HIS A CA 1
ATOM 765 C C . HIS A 1 95 ? -3.951 -9.261 7.175 1.00 98.25 95 HIS A C 1
ATOM 767 O O . HIS A 1 95 ? -4.900 -10.019 6.984 1.00 98.25 95 HIS A O 1
ATOM 773 N N . MET A 1 96 ? -3.687 -8.228 6.366 1.00 98.38 96 MET A N 1
ATOM 774 C CA . MET A 1 96 ? -4.472 -7.915 5.161 1.00 98.38 96 MET A CA 1
ATOM 775 C C . MET A 1 96 ? -4.036 -8.735 3.938 1.00 98.38 96 MET A C 1
ATOM 777 O O . MET A 1 96 ? -4.851 -9.044 3.065 1.00 98.38 96 MET A O 1
ATOM 781 N N . GLU A 1 97 ? -2.753 -9.084 3.877 1.00 98.38 97 GLU A N 1
ATOM 782 C CA . GLU A 1 97 ? -2.143 -9.888 2.824 1.00 98.38 97 GLU A CA 1
ATOM 783 C C . GLU A 1 97 ? -1.086 -10.834 3.421 1.00 98.38 97 GLU A C 1
ATOM 785 O O . GLU A 1 97 ? 0.030 -10.402 3.700 1.00 98.38 97 GLU A O 1
ATOM 790 N N . PRO A 1 98 ? -1.395 -12.128 3.622 1.00 98.31 98 PRO A N 1
ATOM 791 C CA . PRO A 1 98 ? -0.461 -13.081 4.225 1.00 98.31 98 PRO A CA 1
ATOM 792 C C . PRO A 1 98 ? 0.879 -13.218 3.488 1.00 98.31 98 PRO A C 1
ATOM 794 O O . PRO A 1 98 ? 1.888 -13.528 4.118 1.00 98.31 98 PRO A O 1
ATOM 797 N N . GLN A 1 99 ? 0.916 -12.966 2.175 1.00 98.31 99 GLN A N 1
ATOM 798 C CA . GLN A 1 99 ? 2.139 -13.003 1.363 1.00 98.31 99 GLN A CA 1
ATOM 799 C C . GLN A 1 99 ? 2.833 -11.637 1.262 1.00 98.31 99 GLN A C 1
ATOM 801 O O . GLN A 1 99 ? 3.714 -11.458 0.421 1.00 98.31 99 GLN A O 1
ATOM 806 N N . TYR A 1 100 ? 2.461 -10.664 2.103 1.00 98.06 100 TYR A N 1
ATOM 807 C CA . TYR A 1 100 ? 2.866 -9.264 1.960 1.00 98.06 100 TYR A CA 1
ATOM 808 C C . TYR A 1 100 ? 4.376 -9.085 1.787 1.00 98.06 100 TYR A C 1
ATOM 810 O O . TYR A 1 100 ? 4.790 -8.400 0.862 1.00 98.06 100 TYR A O 1
ATOM 818 N N . HIS A 1 101 ? 5.204 -9.733 2.611 1.00 96.88 101 HIS A N 1
ATOM 819 C CA . HIS A 1 101 ? 6.661 -9.594 2.509 1.00 96.88 101 HIS A CA 1
ATOM 820 C C . HIS A 1 101 ? 7.225 -1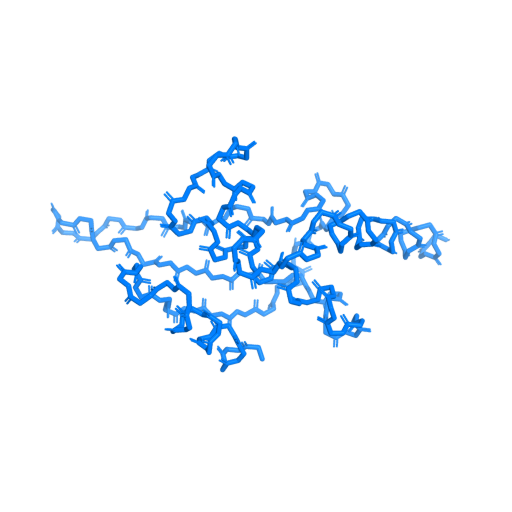0.096 1.176 1.00 96.88 101 HIS A C 1
ATOM 822 O O . HIS A 1 101 ? 8.120 -9.465 0.615 1.00 96.88 101 HIS A O 1
ATOM 828 N N . GLN A 1 102 ? 6.692 -11.204 0.655 1.00 98.00 102 GLN A N 1
ATOM 829 C CA . GLN A 1 102 ? 7.115 -11.731 -0.639 1.00 98.00 102 GLN A CA 1
ATOM 830 C C . GLN A 1 102 ? 6.693 -10.782 -1.761 1.00 98.00 102 GLN A C 1
ATOM 832 O O . GLN A 1 102 ? 7.515 -10.382 -2.578 1.00 98.00 102 GLN A O 1
ATOM 837 N N . LEU A 1 103 ? 5.437 -10.332 -1.740 1.00 97.25 103 LEU A N 1
ATOM 838 C CA . LEU A 1 103 ? 4.924 -9.383 -2.726 1.00 97.25 103 LEU A CA 1
ATOM 839 C C . LEU A 1 103 ? 5.632 -8.026 -2.657 1.00 97.25 103 LEU A C 1
ATOM 841 O O . LEU A 1 103 ? 5.812 -7.375 -3.686 1.00 97.25 103 LEU A O 1
ATOM 845 N N . GLU A 1 104 ? 6.045 -7.593 -1.466 1.00 94.69 104 GLU A N 1
ATOM 846 C CA . GLU A 1 104 ? 6.834 -6.382 -1.256 1.00 94.69 104 GLU A CA 1
ATOM 847 C C . GLU A 1 104 ? 8.182 -6.500 -1.971 1.00 94.69 104 GLU A C 1
ATOM 849 O O . GLU A 1 104 ? 8.551 -5.626 -2.761 1.00 94.69 104 GLU A O 1
ATOM 854 N N . PHE A 1 105 ? 8.895 -7.599 -1.723 1.00 94.00 105 PHE A N 1
ATOM 855 C CA . PHE A 1 105 ? 10.161 -7.895 -2.380 1.00 94.00 105 PHE A CA 1
ATOM 856 C C . PHE A 1 105 ? 10.000 -7.986 -3.905 1.00 94.00 105 PHE A C 1
ATOM 858 O O . PHE A 1 105 ? 10.699 -7.277 -4.633 1.00 94.00 105 PHE A O 1
ATOM 865 N N . ASP A 1 106 ? 9.041 -8.777 -4.388 1.00 95.75 106 ASP A N 1
ATOM 866 C CA . ASP A 1 106 ? 8.803 -8.989 -5.820 1.00 95.75 106 ASP A CA 1
ATOM 867 C C . ASP A 1 106 ? 8.450 -7.683 -6.534 1.00 95.75 106 ASP A C 1
ATOM 869 O O . ASP A 1 106 ? 8.942 -7.408 -7.630 1.00 95.75 106 ASP A O 1
ATOM 873 N N . THR A 1 107 ? 7.654 -6.827 -5.890 1.00 92.56 107 THR A N 1
ATOM 874 C CA . THR A 1 107 ? 7.308 -5.513 -6.438 1.00 92.56 107 THR A CA 1
ATOM 875 C C . THR A 1 107 ? 8.537 -4.617 -6.545 1.00 92.56 107 THR A C 1
ATOM 877 O O . THR A 1 107 ? 8.732 -3.971 -7.575 1.00 92.56 107 THR A O 1
ATOM 880 N N . ARG A 1 108 ? 9.395 -4.575 -5.515 1.00 89.31 108 ARG A N 1
ATOM 881 C CA . ARG A 1 108 ? 10.647 -3.797 -5.560 1.00 89.31 108 ARG A CA 1
ATOM 882 C C . ARG A 1 108 ? 11.575 -4.304 -6.663 1.00 89.31 108 ARG A C 1
ATOM 884 O O . ARG A 1 108 ? 12.159 -3.495 -7.387 1.00 89.31 108 ARG A O 1
ATOM 891 N N . LEU A 1 109 ? 11.685 -5.623 -6.817 1.00 91.31 109 LEU A N 1
ATOM 892 C CA . LEU A 1 109 ? 12.483 -6.246 -7.870 1.00 91.31 109 LEU A CA 1
ATOM 893 C C . LEU A 1 109 ? 11.934 -5.896 -9.258 1.00 91.31 109 LEU A C 1
ATOM 895 O O . LEU A 1 109 ? 12.684 -5.452 -10.126 1.00 91.31 109 LEU A O 1
ATOM 899 N N . TRP A 1 110 ? 10.621 -6.012 -9.449 1.00 90.75 110 TRP A N 1
ATOM 900 C CA . TRP A 1 110 ? 9.955 -5.655 -10.698 1.00 90.75 110 TRP A CA 1
ATOM 901 C C . TRP A 1 110 ? 10.144 -4.175 -11.054 1.00 90.75 110 TRP A C 1
ATOM 903 O O . TRP A 1 110 ? 10.497 -3.857 -12.188 1.00 90.75 110 TRP A O 1
ATOM 913 N N . LEU A 1 111 ? 9.984 -3.263 -10.089 1.00 87.38 111 LEU A N 1
ATOM 914 C CA . LEU A 1 111 ? 10.226 -1.830 -10.289 1.00 87.38 111 LEU A CA 1
ATOM 915 C C . LEU A 1 111 ? 11.682 -1.537 -10.663 1.00 87.38 111 LEU A C 1
ATOM 917 O O . LEU A 1 111 ? 11.939 -0.701 -11.527 1.00 87.38 111 LEU A O 1
ATOM 921 N N . THR A 1 112 ? 12.627 -2.237 -10.034 1.00 87.75 112 THR A N 1
ATOM 922 C CA . THR A 1 112 ? 14.057 -2.129 -10.355 1.00 87.75 112 THR A CA 1
ATOM 923 C C . THR A 1 112 ? 14.322 -2.581 -11.788 1.00 87.75 112 THR A C 1
ATOM 925 O O . THR A 1 112 ? 14.984 -1.876 -12.544 1.00 87.75 112 THR A O 1
ATOM 928 N N . HIS A 1 113 ? 13.745 -3.709 -12.203 1.00 90.19 113 HIS A N 1
ATOM 929 C CA . HIS A 1 113 ? 13.856 -4.197 -13.576 1.00 90.19 113 HIS A CA 1
ATOM 930 C C . HIS A 1 113 ? 13.265 -3.209 -14.597 1.00 90.19 113 HIS A C 1
ATOM 932 O O . HIS A 1 113 ? 13.906 -2.907 -15.603 1.00 90.19 113 HIS A O 1
ATOM 938 N N . GLN A 1 114 ? 12.076 -2.656 -14.327 1.00 86.12 114 GLN A N 1
ATOM 939 C CA . GLN A 1 114 ? 11.451 -1.629 -15.174 1.00 86.12 114 GLN A CA 1
ATOM 940 C C . GLN A 1 114 ? 12.344 -0.390 -15.319 1.00 86.12 114 GLN A C 1
ATOM 942 O O . GLN A 1 114 ? 12.481 0.155 -16.409 1.00 86.12 114 GLN A O 1
ATOM 947 N N . ALA A 1 115 ? 12.984 0.036 -14.231 1.00 83.94 115 ALA A N 1
ATOM 948 C CA . ALA A 1 115 ? 13.872 1.191 -14.222 1.00 83.94 115 ALA A CA 1
ATOM 949 C C . ALA A 1 115 ? 15.152 0.994 -15.037 1.00 83.94 115 ALA A C 1
ATOM 951 O O . ALA A 1 115 ? 15.619 1.934 -15.673 1.00 83.94 115 ALA A O 1
ATOM 952 N N . LEU A 1 116 ? 15.718 -0.213 -14.994 1.00 86.25 116 LEU A N 1
ATOM 953 C CA . LEU A 1 116 ? 16.893 -0.575 -15.784 1.00 86.25 116 LEU A CA 1
ATOM 954 C C . LEU A 1 116 ? 16.545 -0.750 -17.266 1.00 86.25 116 LEU A C 1
ATOM 956 O O . LEU A 1 116 ? 17.358 -0.417 -18.114 1.00 86.25 116 LEU A O 1
ATOM 960 N N . SER A 1 117 ? 15.335 -1.224 -17.575 1.00 86.44 117 SER A N 1
ATOM 961 C CA . SER A 1 117 ? 14.866 -1.422 -18.956 1.00 86.44 117 SER A CA 1
ATOM 962 C C . SER A 1 117 ? 14.440 -0.126 -19.655 1.00 86.44 117 SER A C 1
ATOM 964 O O . SER A 1 117 ? 14.263 -0.115 -20.868 1.00 86.44 117 SER A O 1
ATOM 966 N N . ALA A 1 118 ? 14.202 0.945 -18.894 1.00 76.31 118 ALA A N 1
ATOM 967 C CA . ALA A 1 118 ? 13.808 2.255 -19.411 1.00 76.31 118 ALA A CA 1
ATOM 968 C C . ALA A 1 118 ? 15.004 3.183 -19.717 1.00 76.31 118 ALA A C 1
ATOM 970 O O . ALA A 1 118 ? 14.781 4.345 -20.062 1.00 76.31 118 ALA A O 1
ATOM 971 N N . GLN A 1 119 ? 16.238 2.692 -19.543 1.00 55.56 119 GLN A N 1
ATOM 972 C CA . GLN A 1 119 ? 17.489 3.350 -19.945 1.00 55.56 119 GLN A CA 1
ATOM 973 C C . GLN A 1 119 ? 17.891 2.901 -21.348 1.00 55.56 119 GLN A C 1
ATOM 975 O O . GLN A 1 119 ? 18.379 3.772 -22.101 1.00 55.56 119 GLN A O 1
#